Protein AF-A0AA35TQF7-F1 (afdb_monomer_lite)

Radius of gyration: 15.66 Å; chains: 1; bounding box: 36×44×39 Å

Foldseek 3Di:
DQPLVCVVVDDPPDAAEEEDAALVRLVSNVVSPHQAYEYWDADAAPVDPPDDTSHLLRLLVNVVSVRPHAYEYEHPDFLVCLLSNVLSPHPYYDDDCQQPVDPHNPVRVVSNVVSNVVSVVPDPPPRNPDDPPPPPDD

pLDDT: mean 85.21, std 17.12, range [35.66, 97.44]

Secondary structure (DSSP, 8-state):
--HHHHGGGSPTT---EEEESSHHHHHHHHHTT-SEEEE---S-BTTBTTPPP--THHHHHHHHTT--S-EEEESS--TTTHHHHHHTT-SEEE-SHHHHTSS-HHHHHHHHHHHHHHHHHTS-GGGSPP--------

Organism: Geodia barretti (NCBI:txid519541)

InterPro domains:
  IPR013785 Aldolase-type TIM barrel [G3DSA:3.20.20.70] (1-122)
  IPR022998 Thiamine phosphate synthase/TenI [PF02581] (1-99)
  IPR022998 Thiamine phosphate synthase/TenI [cd00564] (1-114)
  IPR036206 Thiamin phosphate synthase superfamily [SSF51391] (2-116)

Sequence (138 aa):
MPTNFVRPILPQGSMIGRSVHSVDSATRAQDSGADFLLVGTMFATRSHPGEEPSGPGLLDRIRSAGVQSPLLAIGGITADNVAQVIQAGADGAAVITAILASDDPERAASRIKSAMHDAVGGIGENRRPGSRYTTSRR

Structure (mmCIF, N/CA/C/O backbone):
data_AF-A0AA35TQF7-F1
#
_entry.id   AF-A0AA35TQF7-F1
#
loop_
_atom_site.group_PDB
_atom_site.id
_atom_site.type_symbol
_atom_site.label_atom_id
_atom_site.label_alt_id
_atom_site.label_comp_id
_atom_site.label_asym_id
_atom_site.label_entity_id
_atom_site.label_seq_id
_atom_site.pdbx_PDB_ins_code
_atom_site.Cartn_x
_atom_site.Cartn_y
_atom_site.Cartn_z
_atom_site.occupancy
_atom_site.B_iso_or_equiv
_atom_site.auth_seq_id
_atom_site.auth_comp_id
_atom_site.auth_asym_id
_atom_site.auth_atom_id
_atom_site.pdbx_PDB_model_num
ATOM 1 N N . MET A 1 1 ? 4.478 -2.987 18.172 1.00 62.09 1 MET A N 1
ATOM 2 C CA . MET A 1 1 ? 3.723 -2.321 19.260 1.00 62.09 1 MET A CA 1
ATOM 3 C C . MET A 1 1 ? 2.373 -1.839 18.748 1.00 62.09 1 MET A C 1
ATOM 5 O O . MET A 1 1 ? 2.351 -1.338 17.628 1.00 62.09 1 MET A O 1
ATOM 9 N N . PRO A 1 2 ? 1.263 -2.026 19.479 1.00 77.75 2 PRO A N 1
ATOM 10 C CA . PRO A 1 2 ? -0.055 -1.560 19.041 1.00 77.75 2 PRO A CA 1
ATOM 11 C C . PRO A 1 2 ? -0.138 -0.024 18.993 1.00 77.75 2 PRO A C 1
ATOM 13 O O . PRO A 1 2 ? 0.560 0.666 19.735 1.00 77.75 2 PRO A O 1
ATOM 16 N N . THR A 1 3 ? -0.950 0.509 18.080 1.00 81.94 3 THR A N 1
ATOM 17 C CA . THR A 1 3 ? -0.966 1.936 17.713 1.00 81.94 3 THR A CA 1
ATOM 18 C C . THR A 1 3 ? -1.346 2.850 18.886 1.00 81.94 3 THR A C 1
ATOM 20 O O . THR A 1 3 ? -0.760 3.916 19.070 1.00 81.94 3 THR A O 1
ATOM 23 N N . ASN A 1 4 ? -2.266 2.395 19.737 1.00 82.88 4 ASN A N 1
ATOM 24 C CA . ASN A 1 4 ? -2.722 3.091 20.941 1.00 82.88 4 ASN A CA 1
ATOM 25 C C . ASN A 1 4 ? -1.624 3.303 22.002 1.00 82.88 4 ASN A C 1
ATOM 27 O O . ASN A 1 4 ? -1.731 4.242 22.780 1.00 82.88 4 ASN A O 1
ATOM 31 N N . PHE A 1 5 ? -0.561 2.492 22.020 1.00 85.56 5 PHE A N 1
ATOM 32 C CA . PHE A 1 5 ? 0.590 2.709 22.910 1.00 85.56 5 PHE A CA 1
ATOM 33 C C . PHE A 1 5 ? 1.544 3.786 22.393 1.00 85.56 5 PHE A C 1
ATOM 35 O O . PHE A 1 5 ? 2.268 4.393 23.174 1.00 85.56 5 PHE A O 1
ATOM 42 N N . VAL A 1 6 ? 1.558 4.020 21.079 1.00 87.12 6 VAL A N 1
ATOM 43 C CA . VAL A 1 6 ? 2.447 4.998 20.436 1.00 87.12 6 VAL A CA 1
ATOM 44 C C . VAL A 1 6 ? 1.788 6.380 20.372 1.00 87.12 6 VAL A C 1
ATOM 46 O O . VAL A 1 6 ? 2.465 7.400 20.413 1.00 87.12 6 VAL A O 1
ATOM 49 N N . ARG A 1 7 ? 0.455 6.443 20.327 1.00 87.38 7 ARG A N 1
ATOM 50 C CA . ARG A 1 7 ? -0.287 7.710 20.255 1.00 87.38 7 ARG A CA 1
ATOM 51 C C . ARG A 1 7 ? 0.045 8.711 21.386 1.00 87.38 7 ARG A C 1
ATOM 53 O O . ARG A 1 7 ? 0.206 9.879 21.054 1.00 87.38 7 ARG A O 1
ATOM 60 N N . PRO A 1 8 ? 0.199 8.317 22.669 1.00 90.19 8 PRO A N 1
ATOM 61 C CA . PRO A 1 8 ? 0.462 9.262 23.763 1.00 90.19 8 PRO A CA 1
ATOM 62 C C . PRO A 1 8 ? 1.869 9.876 23.758 1.00 90.19 8 PRO A C 1
ATOM 64 O O . PRO A 1 8 ? 2.089 10.892 24.407 1.00 90.19 8 PRO A O 1
ATOM 67 N N . ILE A 1 9 ? 2.822 9.249 23.063 1.00 93.00 9 ILE A N 1
ATOM 68 C CA . ILE A 1 9 ? 4.228 9.684 22.996 1.00 93.00 9 ILE A CA 1
ATOM 69 C C . ILE A 1 9 ? 4.539 10.490 21.732 1.00 93.00 9 ILE A C 1
ATOM 71 O O . ILE A 1 9 ? 5.627 11.049 21.617 1.00 93.00 9 ILE A O 1
ATOM 75 N N . LEU A 1 10 ? 3.605 10.559 20.781 1.00 89.94 10 LEU A N 1
ATOM 76 C CA . LEU A 1 10 ? 3.774 11.334 19.559 1.00 89.94 10 LEU A CA 1
ATOM 77 C C . LEU A 1 10 ? 3.174 12.740 19.694 1.00 89.94 10 LEU A C 1
ATOM 79 O O . LEU A 1 10 ? 2.148 12.909 20.356 1.00 89.94 10 LEU A O 1
ATOM 83 N N . PRO A 1 11 ? 3.752 13.745 19.009 1.00 92.56 11 PRO A N 1
ATOM 84 C CA . PRO A 1 11 ? 3.123 15.050 18.866 1.00 92.56 11 PRO A CA 1
ATOM 85 C C . PRO A 1 11 ? 1.699 14.925 18.323 1.00 92.56 11 PRO A C 1
ATOM 87 O O . PRO A 1 11 ? 1.423 14.103 17.437 1.00 92.56 11 PRO A O 1
ATOM 90 N N . GLN A 1 12 ? 0.801 15.771 18.824 1.00 88.94 12 GLN A N 1
ATOM 91 C CA . GLN A 1 12 ? -0.579 15.823 18.356 1.00 88.94 12 GLN A CA 1
ATOM 92 C C . GLN A 1 12 ? -0.623 16.031 16.833 1.00 88.94 12 GLN A C 1
ATOM 94 O O . GLN A 1 12 ? 0.084 16.875 16.290 1.00 88.94 12 GLN A O 1
ATOM 99 N N . GLY A 1 13 ? -1.448 15.241 16.142 1.00 87.88 13 GLY A N 1
ATOM 100 C CA . GLY A 1 13 ? -1.569 15.280 14.680 1.00 87.88 13 GLY A CA 1
ATOM 101 C C . GLY A 1 13 ? -0.583 14.386 13.917 1.00 87.88 13 GLY A C 1
ATOM 102 O O . GLY A 1 13 ? -0.672 14.311 12.694 1.00 87.88 13 GLY A O 1
ATOM 103 N N . SER A 1 14 ? 0.318 13.669 14.599 1.00 92.75 14 SER A N 1
ATOM 104 C CA . SER A 1 14 ? 1.184 12.677 13.944 1.00 92.75 14 SER A CA 1
ATOM 105 C C . SER A 1 14 ? 0.368 11.517 13.364 1.00 92.75 14 SER A C 1
ATOM 107 O O . SER A 1 14 ? -0.433 10.909 14.080 1.00 92.75 14 SER A O 1
ATOM 109 N N . MET A 1 15 ? 0.614 11.178 12.094 1.00 93.62 15 MET A N 1
ATOM 110 C CA . MET A 1 15 ? 0.035 9.995 11.449 1.00 93.62 15 MET A CA 1
ATOM 111 C C . MET A 1 15 ? 0.783 8.724 11.859 1.00 93.62 15 MET A C 1
ATOM 113 O O . MET A 1 15 ? 2.013 8.708 11.909 1.00 93.62 15 MET A O 1
ATOM 117 N N . ILE A 1 16 ? 0.049 7.637 12.084 1.00 93.62 16 ILE A N 1
ATOM 118 C CA . ILE A 1 16 ? 0.591 6.324 12.423 1.00 93.62 16 ILE A CA 1
ATOM 119 C C . ILE A 1 16 ? 0.113 5.294 11.403 1.00 93.62 16 ILE A C 1
ATOM 121 O O . ILE A 1 16 ? -1.066 4.939 11.345 1.00 93.62 16 ILE A O 1
ATOM 125 N N . GLY A 1 17 ? 1.069 4.791 10.625 1.00 94.00 17 GLY A N 1
ATOM 126 C CA . GLY A 1 17 ? 0.873 3.691 9.692 1.00 94.00 17 GLY A CA 1
ATOM 127 C C . GLY A 1 17 ? 1.126 2.328 10.332 1.00 94.00 17 GLY A C 1
ATOM 128 O O . GLY A 1 17 ? 1.937 2.194 11.253 1.00 94.00 17 GLY A O 1
ATOM 129 N N . ARG A 1 18 ? 0.462 1.291 9.821 1.00 95.38 18 ARG A N 1
ATOM 130 C CA . ARG A 1 18 ? 0.670 -0.101 10.245 1.00 95.38 18 ARG A CA 1
ATOM 131 C C . ARG A 1 18 ? 0.866 -1.016 9.043 1.00 95.38 18 ARG A C 1
ATOM 133 O O . ARG A 1 18 ? 0.002 -1.064 8.175 1.00 95.38 18 ARG A O 1
ATOM 140 N N . SER A 1 19 ? 1.956 -1.779 9.028 1.00 94.12 19 SER A N 1
ATOM 141 C CA . SER A 1 19 ? 2.130 -2.882 8.075 1.00 94.12 19 SER A CA 1
ATOM 142 C C . SER A 1 19 ? 1.230 -4.056 8.450 1.00 94.12 19 SER A C 1
ATOM 144 O O . SER A 1 19 ? 1.161 -4.434 9.626 1.00 94.12 19 SER A O 1
ATOM 146 N N . VAL A 1 20 ? 0.522 -4.601 7.463 1.00 94.62 20 VAL A N 1
ATOM 147 C CA . VAL A 1 20 ? -0.443 -5.695 7.621 1.00 94.62 20 VAL A CA 1
ATOM 148 C C . VAL A 1 20 ? -0.314 -6.695 6.473 1.00 94.62 20 VAL A C 1
ATOM 150 O O . VAL A 1 20 ? -0.037 -6.323 5.331 1.00 94.62 20 VAL A O 1
ATOM 153 N N . HIS A 1 21 ? -0.540 -7.969 6.792 1.00 93.75 21 HIS A N 1
ATOM 154 C CA . HIS A 1 21 ? -0.349 -9.104 5.876 1.00 93.75 21 HIS A CA 1
ATOM 155 C C . HIS A 1 21 ? -1.558 -10.058 5.865 1.00 93.75 21 HIS A C 1
ATOM 157 O O . HIS A 1 21 ? -1.525 -11.126 5.266 1.00 93.75 21 HIS A O 1
ATOM 163 N N . SER A 1 22 ? -2.642 -9.699 6.558 1.00 94.69 22 SER A N 1
ATOM 164 C CA . SER A 1 22 ? -3.847 -10.521 6.689 1.00 94.69 22 SER A CA 1
ATOM 165 C C . SER A 1 22 ? -5.058 -9.662 7.039 1.00 94.69 22 SER A C 1
ATOM 167 O O . SER A 1 22 ? -4.906 -8.561 7.569 1.00 94.69 22 SER A O 1
ATOM 169 N N . VAL A 1 23 ? -6.260 -10.194 6.807 1.00 96.06 23 VAL A N 1
ATOM 170 C CA . VAL A 1 23 ? -7.519 -9.536 7.194 1.00 96.06 23 VAL A CA 1
ATOM 171 C C . VAL A 1 23 ? -7.561 -9.261 8.700 1.00 96.06 23 VAL A C 1
ATOM 173 O O . VAL A 1 23 ? -7.811 -8.134 9.103 1.00 96.06 23 VAL A O 1
ATOM 176 N N . ASP A 1 24 ? -7.218 -10.251 9.527 1.00 96.19 24 ASP A N 1
ATOM 177 C CA . ASP A 1 24 ? -7.201 -10.104 10.989 1.00 96.19 24 ASP A CA 1
ATOM 178 C C . ASP A 1 24 ? -6.218 -9.013 11.455 1.00 96.19 24 ASP A C 1
ATOM 180 O O . ASP A 1 24 ? -6.571 -8.168 12.279 1.00 96.19 24 ASP A O 1
ATOM 184 N N . SER A 1 25 ? -5.010 -8.955 10.878 1.00 94.94 25 SER A N 1
ATOM 185 C CA . SER A 1 25 ? -4.046 -7.900 11.222 1.00 94.94 25 SER A CA 1
ATOM 186 C C . SER A 1 25 ? -4.509 -6.509 10.773 1.00 94.94 25 SER A C 1
ATOM 188 O O . SER A 1 25 ? -4.243 -5.536 11.481 1.00 94.94 25 SER A O 1
ATOM 190 N N . ALA A 1 26 ? -5.237 -6.412 9.654 1.00 95.94 26 ALA A N 1
ATOM 191 C CA . ALA A 1 26 ? -5.840 -5.171 9.176 1.00 95.94 26 ALA A CA 1
ATOM 192 C C . ALA A 1 26 ? -6.968 -4.684 10.092 1.00 95.94 26 ALA A C 1
ATOM 194 O O . ALA A 1 26 ? -6.945 -3.526 10.509 1.00 95.94 26 ALA A O 1
ATOM 195 N N . THR A 1 27 ? -7.893 -5.567 10.479 1.00 96.06 27 THR A N 1
ATOM 196 C CA . THR A 1 27 ? -8.974 -5.251 11.425 1.00 96.06 27 THR A CA 1
ATOM 197 C C . THR A 1 27 ? -8.404 -4.781 12.761 1.00 96.06 27 THR A C 1
ATOM 199 O O . THR A 1 27 ? -8.712 -3.682 13.210 1.00 96.06 27 THR A O 1
ATOM 202 N N . ARG A 1 28 ? -7.454 -5.527 13.342 1.00 95.12 28 ARG A N 1
ATOM 203 C CA . ARG A 1 28 ? -6.810 -5.135 14.608 1.00 95.12 28 ARG A CA 1
ATOM 204 C C . ARG A 1 28 ? -6.080 -3.800 14.511 1.00 95.12 28 ARG A C 1
ATOM 206 O O . ARG A 1 28 ? -6.067 -3.037 15.476 1.00 95.12 28 ARG A O 1
ATOM 213 N N . ALA A 1 29 ? -5.425 -3.523 13.383 1.00 94.19 29 ALA A N 1
ATOM 214 C CA . ALA A 1 29 ? -4.718 -2.264 13.178 1.00 94.19 29 ALA A CA 1
ATOM 215 C C . ALA A 1 29 ? -5.686 -1.075 13.092 1.00 94.19 29 ALA A C 1
ATOM 217 O O . ALA A 1 29 ? -5.414 -0.044 13.711 1.00 94.19 29 ALA A O 1
ATOM 218 N N . GLN A 1 30 ? -6.814 -1.235 12.392 1.00 93.88 30 GLN A N 1
ATOM 219 C CA . GLN A 1 30 ? -7.895 -0.250 12.368 1.00 93.88 30 GLN A CA 1
ATOM 220 C C . GLN A 1 30 ? -8.451 -0.010 13.777 1.00 93.88 30 GLN A C 1
ATOM 222 O O . GLN A 1 30 ? -8.498 1.135 14.218 1.00 93.88 30 GLN A O 1
ATOM 227 N N . ASP A 1 31 ? -8.787 -1.073 14.507 1.00 93.31 31 ASP A N 1
ATOM 228 C CA . ASP A 1 31 ? -9.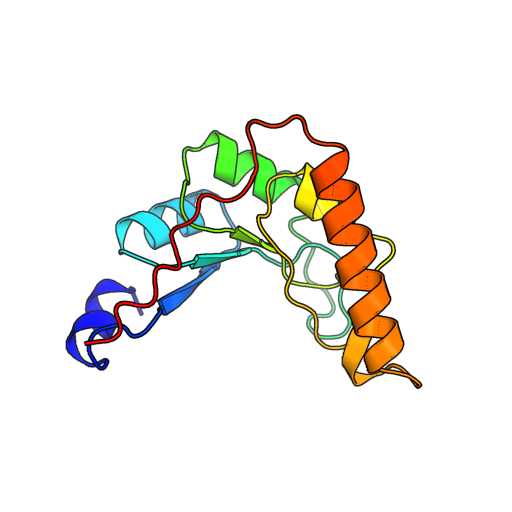375 -0.979 15.851 1.00 93.31 31 ASP A CA 1
ATOM 229 C C . ASP A 1 31 ? -8.400 -0.377 16.872 1.00 93.31 31 ASP A C 1
ATOM 231 O O . ASP A 1 31 ? -8.793 0.313 17.809 1.00 93.31 31 ASP A O 1
ATOM 235 N N . SER A 1 32 ? -7.097 -0.577 16.659 1.00 91.69 32 SER A N 1
ATOM 236 C CA . SER A 1 32 ? -6.043 0.069 17.448 1.00 91.69 32 SER A CA 1
ATOM 237 C C . SER A 1 32 ? -5.871 1.557 17.116 1.00 91.69 32 SER A C 1
ATOM 239 O O . SER A 1 32 ? -5.074 2.231 17.770 1.00 91.69 32 SER A O 1
ATOM 241 N N . GLY A 1 33 ? -6.573 2.070 16.102 1.00 90.88 33 GLY A N 1
ATOM 242 C CA . GLY A 1 33 ? -6.546 3.464 15.676 1.00 90.88 33 GLY A CA 1
ATOM 243 C C . GLY A 1 33 ? -5.406 3.801 14.719 1.00 90.88 33 GLY A C 1
ATOM 244 O O . GLY A 1 33 ? -4.811 4.863 14.870 1.00 90.88 33 GLY A O 1
ATOM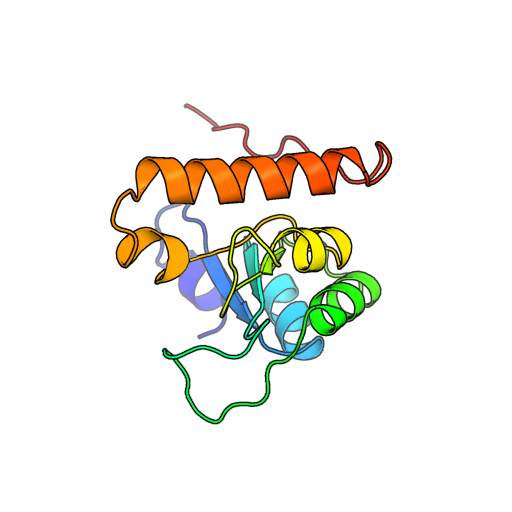 245 N N . ALA A 1 34 ? -5.035 2.913 13.790 1.00 93.88 34 ALA A N 1
ATOM 246 C CA . ALA A 1 34 ? -4.091 3.244 12.716 1.00 93.88 34 ALA A CA 1
ATOM 247 C C . ALA A 1 34 ? -4.705 4.222 11.700 1.00 93.88 34 ALA A C 1
ATOM 249 O O . ALA A 1 34 ? -5.831 4.024 11.240 1.00 93.88 34 ALA A O 1
ATOM 250 N N . ASP A 1 35 ? -3.935 5.240 11.312 1.00 94.75 35 ASP A N 1
ATOM 251 C CA . ASP A 1 35 ? -4.385 6.280 10.378 1.00 94.75 35 ASP A CA 1
ATOM 252 C C . ASP A 1 35 ? -4.352 5.797 8.921 1.00 94.75 35 ASP A C 1
ATOM 254 O O . ASP A 1 35 ? -5.121 6.274 8.093 1.00 94.75 35 ASP A O 1
ATOM 258 N N . PHE A 1 36 ? -3.477 4.837 8.605 1.00 96.19 36 PHE A N 1
ATOM 259 C CA . PHE A 1 36 ? -3.424 4.137 7.320 1.00 96.19 36 PHE A CA 1
ATOM 260 C C . PHE A 1 36 ? -2.741 2.772 7.470 1.00 96.19 36 PHE A C 1
ATOM 262 O O . PHE A 1 36 ? -1.973 2.533 8.408 1.00 96.19 36 PHE A O 1
ATOM 269 N N . LEU A 1 37 ? -3.006 1.868 6.530 1.00 96.88 37 LEU A N 1
ATOM 270 C CA . LEU A 1 37 ? -2.463 0.515 6.517 1.00 96.88 37 LEU A CA 1
ATOM 271 C C . LEU A 1 37 ? -1.586 0.306 5.284 1.00 96.88 37 LEU A C 1
ATOM 273 O O . LEU A 1 37 ? -1.998 0.598 4.166 1.00 96.88 37 LEU A O 1
ATOM 277 N N . LEU A 1 38 ? -0.386 -0.228 5.492 1.00 96.25 38 LEU A N 1
ATOM 278 C CA . LEU A 1 38 ? 0.499 -0.696 4.431 1.00 96.25 38 LEU A CA 1
ATOM 279 C C . LEU A 1 38 ? 0.238 -2.186 4.225 1.00 96.25 38 LEU A C 1
ATOM 281 O O . LEU A 1 38 ? 0.573 -2.997 5.087 1.00 96.25 38 LEU A O 1
ATOM 285 N N . VAL A 1 39 ? -0.383 -2.544 3.107 1.00 96.25 39 VAL A N 1
ATOM 286 C CA . VAL A 1 39 ? -0.782 -3.922 2.814 1.00 96.25 39 VAL A CA 1
ATOM 287 C C . VAL A 1 39 ? 0.238 -4.537 1.870 1.00 96.25 39 VAL A C 1
ATOM 289 O O . VAL A 1 39 ? 0.408 -4.067 0.745 1.00 96.25 39 VAL A O 1
ATOM 292 N N . GLY A 1 40 ? 0.918 -5.588 2.318 1.00 89.25 40 GLY A N 1
ATOM 293 C CA . GLY A 1 40 ? 1.945 -6.263 1.531 1.00 89.25 40 GLY A CA 1
ATOM 294 C C . GLY A 1 40 ? 2.044 -7.760 1.829 1.00 89.25 40 GLY A C 1
ATOM 295 O O . GLY A 1 40 ? 1.362 -8.277 2.710 1.00 89.25 40 GLY A O 1
ATOM 296 N N . THR A 1 41 ? 2.870 -8.504 1.101 1.00 89.38 41 THR A N 1
ATOM 297 C CA . THR A 1 41 ? 3.607 -8.082 -0.106 1.00 89.38 41 THR A CA 1
ATOM 298 C C . THR A 1 41 ? 2.737 -8.358 -1.340 1.00 89.38 41 THR A C 1
ATOM 300 O O . THR A 1 41 ? 2.248 -9.473 -1.491 1.00 89.38 41 THR A O 1
ATOM 303 N N . MET A 1 42 ? 2.48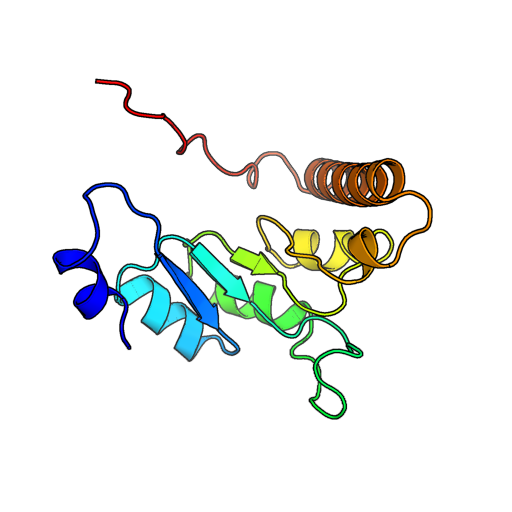7 -7.370 -2.210 1.00 90.69 42 MET A N 1
ATOM 304 C CA . MET A 1 42 ? 1.541 -7.541 -3.335 1.00 90.69 42 MET A CA 1
ATOM 305 C C . MET A 1 42 ? 2.076 -8.430 -4.457 1.00 90.69 42 MET A C 1
ATOM 307 O O . MET A 1 42 ? 1.356 -9.280 -4.972 1.00 90.69 42 MET A O 1
ATOM 311 N N . PHE A 1 43 ? 3.341 -8.248 -4.823 1.00 86.62 43 PHE A N 1
ATOM 312 C CA . PHE A 1 43 ? 4.016 -9.008 -5.872 1.00 86.62 43 PHE A CA 1
ATOM 313 C C . PHE A 1 43 ? 5.395 -9.456 -5.393 1.00 86.62 43 PHE A C 1
ATOM 315 O O . PHE A 1 43 ? 5.919 -8.923 -4.416 1.00 86.62 43 PHE A O 1
ATOM 322 N N . ALA A 1 44 ? 6.006 -10.420 -6.085 1.00 78.62 44 ALA A N 1
ATOM 323 C CA . ALA A 1 44 ? 7.358 -10.869 -5.760 1.00 78.62 44 ALA A CA 1
ATOM 324 C C . ALA A 1 44 ? 8.353 -9.698 -5.849 1.00 78.62 44 ALA A C 1
ATOM 326 O O . ALA A 1 44 ? 8.314 -8.904 -6.791 1.00 78.62 44 ALA A O 1
ATOM 327 N N . THR A 1 45 ? 9.251 -9.573 -4.868 1.00 66.44 45 THR A N 1
ATOM 328 C CA . THR A 1 45 ? 10.204 -8.452 -4.800 1.00 66.44 45 THR A CA 1
ATOM 329 C C . THR A 1 45 ? 11.614 -8.929 -4.510 1.00 66.44 45 THR A C 1
ATOM 331 O O . THR A 1 45 ? 11.817 -9.901 -3.790 1.00 66.44 45 THR A O 1
ATOM 334 N N . ARG A 1 46 ? 12.608 -8.184 -5.005 1.00 66.25 46 ARG A N 1
ATOM 335 C CA . ARG A 1 46 ? 14.020 -8.416 -4.660 1.00 66.25 46 ARG A CA 1
ATOM 336 C C . ARG A 1 46 ? 14.352 -8.068 -3.204 1.00 66.25 46 ARG A C 1
ATOM 338 O O . ARG A 1 46 ? 15.351 -8.553 -2.693 1.00 66.25 46 ARG A O 1
ATOM 345 N N . SER A 1 47 ? 13.540 -7.237 -2.547 1.00 62.44 47 SER A N 1
ATOM 346 C CA . SER A 1 47 ? 13.754 -6.819 -1.155 1.00 62.44 47 SER A CA 1
ATOM 347 C C . SER A 1 47 ? 13.311 -7.868 -0.128 1.00 62.44 47 SER A C 1
ATOM 349 O O . SER A 1 47 ? 13.716 -7.765 1.022 1.00 62.44 47 SER A O 1
ATOM 351 N N . HIS A 1 48 ? 12.514 -8.862 -0.540 1.00 60.19 48 HIS A N 1
ATOM 352 C CA . HIS A 1 48 ? 12.059 -9.989 0.286 1.00 60.19 48 HIS A CA 1
ATOM 353 C C . HIS A 1 48 ? 12.031 -11.279 -0.563 1.00 60.19 48 HIS A C 1
ATOM 355 O O . HIS A 1 48 ? 10.964 -11.704 -1.010 1.00 60.19 48 HIS A O 1
ATOM 361 N N . PRO A 1 49 ? 13.198 -11.869 -0.886 1.00 61.66 49 PRO A N 1
ATOM 362 C CA . PRO A 1 49 ? 13.264 -13.082 -1.698 1.00 61.66 49 PRO A CA 1
ATOM 363 C C . PRO A 1 49 ? 12.725 -14.297 -0.922 1.00 61.66 49 PRO A C 1
ATOM 365 O O . PRO A 1 49 ? 13.165 -14.561 0.193 1.00 61.66 49 PRO A O 1
ATOM 368 N N . GLY A 1 50 ? 11.808 -15.060 -1.529 1.00 60.91 50 GLY A N 1
ATOM 369 C CA . GLY A 1 50 ? 11.327 -16.348 -1.002 1.00 60.91 50 GLY A CA 1
ATOM 370 C C . GLY A 1 50 ? 10.008 -16.316 -0.221 1.00 60.91 50 GLY A C 1
ATOM 371 O O . GLY A 1 50 ? 9.535 -17.371 0.187 1.00 60.91 50 GLY A O 1
ATOM 372 N N . GLU A 1 51 ? 9.397 -15.146 -0.039 1.00 66.94 51 GLU A N 1
ATOM 373 C CA . GLU A 1 51 ? 8.064 -15.027 0.560 1.00 66.94 51 GLU A CA 1
ATOM 374 C C . GLU A 1 51 ? 6.986 -15.045 -0.535 1.00 66.94 51 GLU A C 1
ATOM 376 O O . GLU A 1 51 ? 7.088 -14.305 -1.521 1.00 66.94 51 GLU A O 1
ATOM 381 N N . GLU A 1 52 ? 5.965 -15.899 -0.388 1.00 72.50 52 GLU A N 1
ATOM 382 C CA . GLU A 1 52 ? 4.828 -15.907 -1.312 1.00 72.50 52 GLU A CA 1
ATOM 383 C C . GLU A 1 52 ? 4.069 -14.577 -1.207 1.00 72.50 52 GLU A C 1
ATOM 385 O O . GLU A 1 52 ? 3.649 -14.189 -0.112 1.00 72.50 52 GLU A O 1
ATOM 390 N N . PRO A 1 53 ? 3.875 -13.852 -2.322 1.00 80.19 53 PRO A N 1
ATOM 391 C CA . PRO A 1 53 ? 3.123 -12.610 -2.290 1.00 80.19 53 PRO A CA 1
ATOM 392 C C . PRO A 1 53 ? 1.674 -12.863 -1.868 1.00 80.19 53 PRO A C 1
ATOM 394 O O . PRO A 1 53 ? 0.996 -13.719 -2.433 1.00 80.19 53 PRO A O 1
ATOM 397 N N . SER A 1 54 ? 1.164 -12.043 -0.949 1.00 84.69 54 SER A N 1
ATOM 398 C CA . SER A 1 54 ? -0.249 -12.028 -0.553 1.00 84.69 54 SER A CA 1
ATOM 399 C C . SER A 1 54 ? -1.186 -11.764 -1.736 1.00 84.69 54 SER A C 1
ATOM 401 O O . SER A 1 54 ? -2.347 -12.178 -1.725 1.00 84.69 54 SER A O 1
ATOM 403 N N . GLY A 1 55 ? -0.687 -11.046 -2.747 1.00 89.38 55 GLY A N 1
ATOM 404 C CA . GLY A 1 55 ? -1.427 -10.712 -3.955 1.00 89.38 55 GLY A CA 1
ATOM 405 C C . GLY A 1 55 ? -2.472 -9.604 -3.758 1.00 89.38 55 GLY A C 1
ATOM 406 O O . GLY A 1 55 ? -2.902 -9.322 -2.633 1.00 89.38 55 GLY A O 1
ATOM 407 N N . PRO A 1 56 ? -2.957 -8.999 -4.860 1.00 91.88 56 PRO A N 1
ATOM 408 C CA . PRO A 1 56 ? -4.020 -7.995 -4.810 1.00 91.88 56 PRO A CA 1
ATOM 409 C C . PRO A 1 56 ? -5.314 -8.496 -4.150 1.00 91.88 56 PRO A C 1
ATOM 411 O O . PRO A 1 56 ? -6.026 -7.711 -3.535 1.00 91.88 56 PRO A O 1
ATOM 414 N N . GLY A 1 57 ? -5.597 -9.804 -4.196 1.00 92.94 57 GLY A N 1
ATOM 415 C CA . GLY A 1 57 ? -6.787 -10.392 -3.567 1.00 92.94 57 GLY A CA 1
ATOM 416 C C . GLY A 1 57 ? -6.873 -10.175 -2.050 1.00 92.94 57 GLY A C 1
ATOM 417 O O . GLY A 1 57 ? -7.967 -10.186 -1.490 1.00 92.94 57 GLY A O 1
ATOM 418 N N . LEU A 1 58 ? -5.750 -9.924 -1.363 1.00 94.81 58 LEU A N 1
ATOM 419 C CA . LEU A 1 58 ? -5.778 -9.553 0.052 1.00 94.81 58 LEU A CA 1
ATOM 420 C C . LEU A 1 58 ? -6.465 -8.195 0.280 1.00 94.81 58 LEU A C 1
ATOM 422 O O . LEU A 1 58 ? -7.183 -8.048 1.267 1.00 94.81 58 LEU A O 1
ATOM 426 N N . LEU A 1 59 ? -6.282 -7.223 -0.618 1.00 96.06 59 LEU A N 1
ATOM 427 C CA . LEU A 1 59 ? -6.907 -5.898 -0.506 1.00 96.06 59 LEU A CA 1
ATOM 428 C C . LEU A 1 59 ? -8.432 -6.010 -0.552 1.00 96.06 59 LEU A C 1
ATOM 430 O O . LEU A 1 59 ? -9.115 -5.466 0.316 1.00 96.06 59 LEU A O 1
ATOM 434 N N . ASP A 1 60 ? -8.945 -6.790 -1.500 1.00 95.50 60 ASP A N 1
ATOM 435 C CA . ASP A 1 60 ? -10.380 -7.015 -1.668 1.00 95.50 60 ASP A CA 1
ATOM 436 C C . ASP A 1 60 ? -10.987 -7.715 -0.443 1.00 95.50 60 ASP A C 1
ATOM 438 O O . ASP A 1 60 ? -12.017 -7.295 0.091 1.00 95.50 60 ASP A O 1
ATOM 442 N N . ARG A 1 61 ? -10.287 -8.719 0.101 1.00 96.75 61 ARG A N 1
ATOM 443 C CA . ARG A 1 61 ? -10.692 -9.402 1.340 1.00 96.75 61 ARG A CA 1
ATOM 444 C C . ARG A 1 61 ? -10.699 -8.469 2.551 1.00 96.75 61 ARG A C 1
ATOM 446 O O . ARG A 1 61 ? -11.607 -8.556 3.373 1.00 96.75 61 ARG A O 1
ATOM 453 N N . ILE A 1 62 ? -9.708 -7.581 2.673 1.00 96.94 62 ILE A N 1
ATOM 454 C CA . ILE A 1 62 ? -9.639 -6.583 3.753 1.00 96.94 62 ILE A CA 1
ATOM 455 C C . ILE A 1 62 ? -10.816 -5.605 3.651 1.00 96.94 62 ILE A C 1
ATOM 457 O O . ILE A 1 62 ? -11.475 -5.330 4.655 1.00 96.94 62 ILE A O 1
ATOM 461 N N . ARG A 1 63 ? -11.123 -5.115 2.444 1.00 95.75 63 ARG A N 1
ATOM 462 C CA . ARG A 1 63 ? -12.282 -4.243 2.209 1.00 95.75 63 ARG A CA 1
ATOM 463 C C . ARG A 1 63 ? -13.599 -4.943 2.510 1.00 95.75 63 ARG A C 1
ATOM 465 O O . ARG A 1 63 ? -14.430 -4.382 3.219 1.00 95.75 63 ARG A O 1
ATOM 472 N N . SER A 1 64 ? -13.751 -6.180 2.048 1.00 96.38 64 SER A N 1
ATOM 473 C CA . SER A 1 64 ? -14.932 -7.012 2.302 1.00 96.38 64 SER A CA 1
ATOM 474 C C . SER A 1 64 ? -15.151 -7.294 3.792 1.00 96.38 64 SER A C 1
ATOM 476 O O . SER A 1 64 ? -16.288 -7.444 4.227 1.00 96.38 64 SER A O 1
ATOM 478 N N . ALA A 1 65 ? -14.086 -7.305 4.598 1.00 96.06 65 ALA A N 1
ATOM 479 C CA . ALA A 1 65 ? -14.165 -7.424 6.054 1.00 96.06 65 ALA A CA 1
ATOM 480 C C . ALA A 1 65 ? -14.540 -6.112 6.775 1.00 96.06 65 ALA A C 1
ATOM 482 O O . ALA A 1 65 ? -14.556 -6.068 8.003 1.00 96.06 65 ALA A O 1
ATOM 483 N N . GLY A 1 66 ? -14.831 -5.037 6.035 1.00 95.50 66 GLY A N 1
ATOM 484 C CA . GLY A 1 66 ? -15.307 -3.769 6.586 1.00 95.50 66 GLY A CA 1
ATOM 485 C C . GLY A 1 66 ? -14.209 -2.778 6.972 1.00 95.50 66 GLY A C 1
ATOM 486 O O . GLY A 1 66 ? -14.524 -1.753 7.578 1.00 95.50 66 GLY A O 1
ATOM 487 N N . VAL A 1 67 ? -12.944 -3.018 6.612 1.00 96.00 67 VAL A N 1
ATOM 488 C CA . VAL A 1 67 ? -11.851 -2.074 6.898 1.00 96.00 67 VAL A CA 1
ATOM 489 C C . VAL A 1 67 ? -11.974 -0.818 6.022 1.00 96.00 67 VAL A C 1
ATOM 491 O O . VAL A 1 67 ? -11.853 -0.862 4.795 1.00 96.00 67 VAL A O 1
ATOM 494 N N . GLN A 1 68 ? -12.192 0.322 6.678 1.00 94.38 68 GLN A N 1
ATOM 495 C CA . GLN A 1 68 ? -12.371 1.647 6.077 1.00 94.38 68 GLN A CA 1
ATOM 496 C C . GLN A 1 68 ? -11.112 2.516 6.151 1.00 94.38 68 GLN A C 1
ATOM 498 O O . GLN A 1 68 ? -11.049 3.543 5.471 1.00 94.38 68 GLN A O 1
ATOM 503 N N . SER A 1 69 ? -10.116 2.140 6.965 1.00 94.75 69 SER A N 1
ATOM 504 C CA . SER A 1 69 ? -8.822 2.831 6.987 1.00 94.75 69 SER A CA 1
ATOM 505 C C . SER A 1 69 ? -8.206 2.885 5.579 1.00 94.75 69 SER A C 1
ATOM 507 O O . SER A 1 69 ? -8.375 1.935 4.805 1.00 94.75 69 SER A O 1
ATOM 509 N N . PRO A 1 70 ? -7.482 3.968 5.236 1.00 97.06 70 PRO A N 1
ATOM 510 C CA . PRO A 1 70 ? -6.758 4.055 3.978 1.00 97.06 70 PRO A CA 1
ATOM 511 C C . PRO A 1 70 ? -5.807 2.871 3.781 1.00 97.06 70 PRO A C 1
ATOM 513 O O . PRO A 1 70 ? -5.018 2.561 4.677 1.00 97.06 70 PRO A O 1
ATOM 516 N N . LEU A 1 71 ? -5.867 2.221 2.619 1.00 97.44 71 LEU A N 1
ATOM 517 C CA . LEU A 1 71 ? -5.023 1.083 2.260 1.00 97.44 71 LEU A CA 1
ATOM 518 C C . LEU A 1 71 ? -3.986 1.507 1.222 1.00 97.44 71 LEU A C 1
ATOM 520 O O . LEU A 1 71 ? -4.323 1.862 0.094 1.00 97.44 71 LEU A O 1
ATOM 524 N N . LEU A 1 72 ? -2.714 1.414 1.587 1.00 97.44 72 LEU A N 1
ATOM 525 C CA . LEU A 1 72 ? -1.587 1.610 0.690 1.00 97.44 72 LEU A CA 1
ATOM 526 C C . LEU A 1 72 ? -0.987 0.249 0.348 1.00 97.44 72 LEU A C 1
ATOM 528 O O . LEU A 1 72 ? -0.434 -0.436 1.207 1.00 97.44 72 LEU A O 1
ATOM 532 N N . ALA A 1 73 ? -1.096 -0.146 -0.913 1.00 96.12 73 ALA A N 1
ATOM 533 C CA . ALA A 1 73 ? -0.485 -1.365 -1.415 1.00 96.12 73 ALA A CA 1
ATOM 534 C C . ALA A 1 73 ? 1.044 -1.219 -1.429 1.00 96.12 73 ALA A C 1
ATOM 536 O O . ALA A 1 73 ? 1.564 -0.193 -1.866 1.00 96.12 73 ALA A O 1
ATOM 537 N N . ILE A 1 74 ? 1.780 -2.233 -0.977 1.00 94.56 74 ILE A N 1
ATOM 538 C CA . ILE A 1 74 ? 3.246 -2.229 -0.984 1.00 94.56 74 ILE A CA 1
ATOM 539 C C . ILE A 1 74 ? 3.815 -3.589 -1.404 1.00 94.56 74 ILE A C 1
ATOM 541 O O . ILE A 1 74 ? 3.262 -4.650 -1.113 1.00 94.56 74 ILE A O 1
ATOM 545 N N . GLY A 1 75 ? 4.960 -3.542 -2.087 1.00 90.69 75 GLY A N 1
ATOM 546 C CA . GLY A 1 75 ? 5.744 -4.717 -2.461 1.00 90.69 75 GLY A CA 1
ATOM 547 C C . GLY A 1 75 ? 5.619 -5.074 -3.938 1.00 90.69 75 GLY A C 1
ATOM 548 O O . GLY A 1 75 ? 4.606 -5.611 -4.370 1.00 90.69 75 GLY A O 1
ATOM 549 N N . GLY A 1 76 ? 6.673 -4.782 -4.708 1.00 89.75 76 GLY A N 1
ATOM 550 C CA . GLY A 1 76 ? 6.800 -5.212 -6.109 1.00 89.75 76 GLY A CA 1
ATOM 551 C C . GLY A 1 76 ? 5.918 -4.439 -7.084 1.00 89.75 76 GLY A C 1
ATOM 552 O O . GLY A 1 76 ? 5.667 -4.903 -8.193 1.00 89.75 76 GLY A O 1
ATOM 553 N N . ILE A 1 77 ? 5.437 -3.269 -6.668 1.00 94.25 77 ILE A N 1
ATOM 554 C CA . ILE A 1 77 ? 4.566 -2.428 -7.483 1.00 94.25 77 ILE A CA 1
ATOM 555 C C . ILE A 1 77 ? 5.401 -1.634 -8.495 1.00 94.25 77 ILE A C 1
ATOM 557 O O . ILE A 1 77 ? 6.433 -1.050 -8.154 1.00 94.25 77 ILE A O 1
ATOM 561 N N . THR A 1 78 ? 4.932 -1.612 -9.737 1.00 94.56 78 THR A N 1
ATOM 562 C CA . THR A 1 78 ? 5.483 -0.898 -10.892 1.00 94.56 78 THR A CA 1
ATOM 563 C C . THR A 1 78 ? 4.354 -0.175 -11.634 1.00 94.56 78 THR A C 1
ATOM 565 O O . THR A 1 78 ? 3.177 -0.348 -11.316 1.00 94.56 78 THR A O 1
ATOM 568 N N . ALA A 1 79 ? 4.689 0.625 -12.650 1.00 94.06 79 ALA A N 1
ATOM 569 C CA . ALA A 1 79 ? 3.679 1.273 -13.491 1.00 94.06 79 ALA A CA 1
ATOM 570 C C . ALA A 1 79 ? 2.753 0.262 -14.200 1.00 94.06 79 ALA A C 1
ATOM 572 O O . ALA A 1 79 ? 1.590 0.572 -14.438 1.00 94.06 79 ALA A O 1
ATOM 573 N N . ASP A 1 80 ? 3.242 -0.950 -14.478 1.00 94.19 80 ASP A N 1
ATOM 574 C CA . ASP A 1 80 ? 2.506 -1.964 -15.241 1.00 94.19 80 ASP A CA 1
ATOM 575 C C . ASP A 1 80 ? 1.476 -2.727 -14.396 1.00 94.19 80 ASP A C 1
ATOM 577 O O . ASP A 1 80 ? 0.502 -3.254 -14.929 1.00 94.19 80 ASP A O 1
ATOM 581 N N . ASN A 1 81 ? 1.674 -2.804 -13.074 1.00 94.62 81 ASN A N 1
ATOM 582 C CA . ASN A 1 81 ? 0.813 -3.587 -12.179 1.00 94.62 81 ASN A CA 1
ATOM 583 C C . ASN A 1 81 ? 0.064 -2.746 -11.132 1.00 94.62 81 ASN A C 1
ATOM 585 O O . ASN A 1 81 ? -0.834 -3.268 -10.469 1.00 94.62 81 ASN A O 1
ATOM 589 N N . VAL A 1 82 ? 0.360 -1.446 -11.002 1.00 96.00 82 VAL A N 1
ATOM 590 C CA . VAL A 1 82 ? -0.289 -0.584 -10.001 1.00 96.00 82 VAL A CA 1
ATOM 591 C C . VAL A 1 82 ? -1.807 -0.500 -10.189 1.00 96.00 82 VAL A C 1
ATOM 593 O O . VAL A 1 82 ? -2.550 -0.445 -9.212 1.00 96.00 82 VAL A O 1
ATOM 596 N N . ALA A 1 83 ? -2.299 -0.584 -11.427 1.00 95.31 83 ALA A N 1
ATOM 597 C CA . ALA A 1 83 ? -3.734 -0.601 -11.697 1.00 95.31 83 ALA A CA 1
ATOM 598 C C . ALA A 1 83 ? -4.449 -1.775 -11.001 1.00 95.31 83 ALA A C 1
ATOM 600 O O . ALA A 1 83 ? -5.559 -1.604 -10.499 1.00 95.31 83 ALA A O 1
ATOM 601 N N . GLN A 1 84 ? -3.796 -2.939 -10.895 1.00 95.25 84 GLN A N 1
ATOM 602 C CA . GLN A 1 84 ? -4.382 -4.141 -10.292 1.00 95.25 84 GLN A CA 1
ATOM 603 C C . GLN A 1 84 ? -4.655 -3.950 -8.796 1.00 95.25 84 GLN A C 1
ATOM 605 O O . GLN A 1 84 ? -5.702 -4.358 -8.298 1.00 95.25 84 GLN A O 1
ATOM 610 N N . VAL A 1 85 ? -3.738 -3.300 -8.073 1.00 96.12 85 VAL A N 1
ATOM 611 C CA . VAL A 1 85 ? -3.908 -3.066 -6.630 1.00 96.12 85 VAL A CA 1
ATOM 612 C C . VAL A 1 85 ? -4.943 -1.977 -6.345 1.00 96.12 85 VAL A C 1
ATOM 614 O O . VAL A 1 85 ? -5.711 -2.101 -5.393 1.00 96.12 85 VAL A O 1
ATOM 617 N N . ILE A 1 86 ? -5.031 -0.949 -7.195 1.00 96.06 86 ILE A N 1
ATOM 618 C CA . ILE A 1 86 ? -6.076 0.079 -7.089 1.00 96.06 86 ILE A CA 1
ATOM 619 C C . ILE A 1 86 ? -7.458 -0.537 -7.334 1.00 96.06 86 ILE A C 1
ATOM 621 O O . ILE A 1 86 ? -8.377 -0.348 -6.537 1.00 96.06 86 ILE A O 1
ATOM 625 N N . GLN A 1 87 ? -7.601 -1.344 -8.389 1.00 94.56 87 GLN A N 1
ATOM 626 C CA . GLN A 1 87 ? -8.855 -2.038 -8.696 1.00 94.56 87 GLN A CA 1
ATOM 627 C C . GLN A 1 87 ? -9.286 -2.982 -7.565 1.00 94.56 87 GLN A C 1
ATOM 629 O O . GLN A 1 87 ? -10.472 -3.016 -7.221 1.00 94.56 87 GLN A O 1
ATOM 634 N N . ALA A 1 88 ? -8.323 -3.663 -6.936 1.00 94.50 88 ALA A N 1
ATOM 635 C CA . ALA A 1 88 ? -8.538 -4.531 -5.781 1.00 94.50 88 ALA A CA 1
ATOM 636 C C . ALA A 1 88 ? -8.884 -3.785 -4.474 1.00 94.50 88 ALA A C 1
ATOM 638 O O . ALA A 1 88 ? -9.180 -4.423 -3.469 1.00 94.50 88 ALA A O 1
ATOM 639 N N . GLY A 1 89 ? -8.873 -2.446 -4.463 1.00 94.56 89 GLY A N 1
ATOM 640 C CA . GLY A 1 89 ? -9.378 -1.643 -3.346 1.00 94.56 89 GLY A CA 1
ATOM 641 C C . GLY A 1 89 ? -8.324 -0.892 -2.530 1.00 94.56 89 GLY A C 1
ATOM 642 O O . GLY A 1 89 ? -8.664 -0.371 -1.460 1.00 94.56 89 GLY A O 1
ATOM 643 N N . ALA A 1 90 ? -7.077 -0.812 -3.005 1.00 96.12 90 ALA A N 1
ATOM 644 C CA . ALA A 1 90 ? -6.100 0.123 -2.452 1.00 96.12 90 ALA A CA 1
ATOM 645 C C . ALA A 1 90 ? -6.454 1.578 -2.806 1.00 96.12 90 ALA A C 1
ATOM 647 O O . ALA A 1 90 ? -6.882 1.867 -3.921 1.00 96.12 90 ALA A O 1
ATOM 648 N N . ASP A 1 91 ? -6.218 2.499 -1.871 1.00 95.81 91 ASP A N 1
ATOM 649 C CA . ASP A 1 91 ? -6.335 3.948 -2.099 1.00 95.81 91 ASP A CA 1
ATOM 650 C C . ASP A 1 91 ? -5.052 4.543 -2.695 1.00 95.81 91 ASP A C 1
ATOM 652 O O . ASP A 1 91 ? -5.041 5.666 -3.197 1.00 95.81 91 ASP A O 1
ATOM 656 N N . GLY A 1 92 ? -3.949 3.796 -2.625 1.00 95.19 92 GLY A N 1
ATOM 657 C CA . GLY A 1 92 ? -2.662 4.204 -3.162 1.00 95.19 92 GLY A CA 1
ATOM 658 C C . GLY A 1 92 ? -1.640 3.076 -3.161 1.00 95.19 92 GLY A C 1
ATOM 659 O O . GLY A 1 92 ? -1.922 1.949 -2.752 1.00 95.19 92 GLY A O 1
ATOM 660 N N . ALA A 1 93 ? -0.429 3.395 -3.608 1.00 95.75 93 ALA A N 1
ATOM 661 C CA . ALA A 1 93 ? 0.682 2.458 -3.665 1.00 95.75 93 ALA A CA 1
ATOM 662 C C . ALA A 1 93 ? 1.970 3.078 -3.110 1.00 95.75 93 ALA A C 1
ATOM 664 O O . ALA A 1 93 ? 2.235 4.265 -3.299 1.00 95.75 93 ALA A O 1
ATOM 665 N N . ALA A 1 94 ? 2.783 2.252 -2.458 1.00 94.25 94 ALA A N 1
ATOM 666 C CA . ALA A 1 94 ? 4.127 2.577 -2.010 1.00 94.25 94 ALA A CA 1
ATOM 667 C C . ALA A 1 94 ? 5.156 1.792 -2.836 1.00 94.25 94 ALA A C 1
ATOM 669 O O . ALA A 1 94 ? 5.066 0.570 -2.988 1.00 94.25 94 ALA A O 1
ATOM 670 N N . VAL A 1 95 ? 6.150 2.507 -3.361 1.00 93.69 95 VAL A N 1
ATOM 671 C CA . VAL A 1 95 ? 7.176 1.980 -4.268 1.00 93.69 95 VAL A CA 1
ATOM 672 C C . VAL A 1 95 ? 8.566 2.421 -3.816 1.00 93.69 95 VAL A C 1
ATOM 674 O O . VAL A 1 95 ? 8.736 3.522 -3.302 1.00 93.69 95 VAL A O 1
ATOM 677 N N . ILE A 1 96 ? 9.562 1.551 -4.008 1.00 91.81 96 ILE A N 1
ATOM 678 C CA . ILE A 1 96 ? 10.974 1.836 -3.702 1.00 91.81 96 ILE A CA 1
ATOM 679 C C . ILE A 1 96 ? 11.793 1.664 -4.983 1.00 91.81 96 ILE A C 1
ATOM 681 O O . ILE A 1 96 ? 12.101 2.637 -5.666 1.00 91.81 96 ILE A O 1
ATOM 685 N N . THR A 1 97 ? 12.089 0.418 -5.364 1.00 89.88 97 THR A N 1
ATOM 686 C CA . THR A 1 97 ? 13.014 0.100 -6.465 1.00 89.88 97 THR A CA 1
ATOM 687 C C . THR A 1 97 ? 12.540 0.615 -7.822 1.00 89.88 97 THR A C 1
ATOM 689 O O . THR A 1 97 ? 13.364 1.058 -8.609 1.00 89.88 97 THR A O 1
ATOM 692 N N . ALA A 1 98 ? 11.228 0.618 -8.086 1.00 90.00 98 ALA A N 1
ATOM 693 C CA . ALA A 1 98 ? 10.671 1.087 -9.358 1.00 90.00 98 ALA A CA 1
ATOM 694 C C . ALA A 1 98 ? 10.991 2.563 -9.665 1.00 90.00 9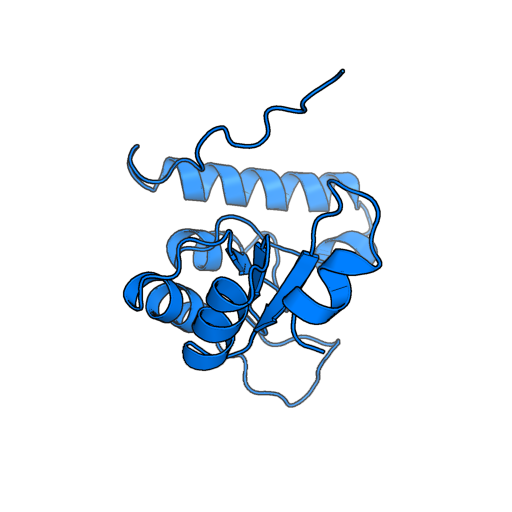8 ALA A C 1
ATOM 696 O O . ALA A 1 98 ? 11.001 2.946 -10.831 1.00 90.00 98 ALA A O 1
ATOM 697 N N . ILE A 1 99 ? 11.259 3.373 -8.634 1.00 93.44 99 ILE A N 1
ATOM 698 C CA . ILE A 1 99 ? 11.679 4.772 -8.780 1.00 93.44 99 ILE A CA 1
ATOM 699 C C . ILE A 1 99 ? 13.185 4.896 -8.548 1.00 93.44 99 ILE A C 1
ATOM 701 O O . ILE A 1 99 ? 13.891 5.432 -9.394 1.00 93.44 99 ILE A O 1
ATOM 705 N N . LEU A 1 100 ? 13.689 4.381 -7.421 1.00 92.94 100 LEU A N 1
ATOM 706 C CA . LEU A 1 100 ? 15.074 4.620 -6.997 1.00 92.94 100 LEU A CA 1
ATOM 707 C C . LEU A 1 100 ? 16.128 3.935 -7.875 1.00 92.94 100 LEU A C 1
ATOM 709 O O . LEU A 1 100 ? 17.275 4.363 -7.869 1.00 92.94 100 LEU A O 1
ATOM 713 N N . ALA A 1 101 ? 15.763 2.875 -8.600 1.00 91.62 101 ALA A N 1
ATOM 714 C CA . ALA A 1 101 ? 16.664 2.184 -9.522 1.00 91.62 101 ALA A CA 1
ATOM 715 C C . ALA A 1 101 ? 16.413 2.555 -10.995 1.00 91.62 101 ALA A C 1
ATOM 717 O O . ALA A 1 101 ? 16.910 1.869 -11.884 1.00 91.62 101 ALA A O 1
ATOM 718 N N . SER A 1 102 ? 15.603 3.585 -11.264 1.00 94.19 102 SER A N 1
ATOM 719 C CA . SER A 1 102 ? 15.355 4.067 -12.622 1.00 94.19 102 SER A CA 1
ATOM 720 C C . SER A 1 102 ? 16.414 5.083 -13.042 1.00 94.19 102 SER A C 1
ATOM 722 O O . SER A 1 102 ? 16.794 5.937 -12.244 1.00 94.19 102 SER A O 1
ATOM 724 N N . ASP A 1 103 ? 16.809 5.046 -14.315 1.00 95.44 103 ASP A N 1
ATOM 725 C CA . ASP A 1 103 ? 17.660 6.077 -14.926 1.00 95.44 103 ASP A CA 1
ATOM 726 C C . ASP A 1 103 ? 16.981 7.461 -14.950 1.00 95.44 103 ASP A C 1
ATOM 728 O O . ASP A 1 103 ? 17.654 8.484 -15.039 1.00 95.44 103 ASP A O 1
ATOM 732 N N . ASP A 1 104 ? 15.646 7.497 -14.855 1.00 96.62 104 ASP A N 1
ATOM 733 C CA . ASP A 1 104 ? 14.833 8.715 -14.825 1.00 96.62 104 ASP A CA 1
ATOM 734 C C . ASP A 1 104 ? 13.721 8.592 -13.757 1.00 96.62 104 ASP A C 1
ATOM 736 O O . ASP A 1 104 ? 12.586 8.186 -14.057 1.00 96.62 104 ASP A O 1
ATOM 740 N N . PRO A 1 105 ? 14.032 8.908 -12.481 1.00 96.44 105 PRO A N 1
ATOM 741 C CA . PRO A 1 105 ? 13.092 8.782 -11.367 1.00 96.44 105 PRO A CA 1
ATOM 742 C C . PRO A 1 105 ? 11.839 9.656 -11.506 1.00 96.44 105 PRO A C 1
ATOM 744 O O . PRO A 1 105 ? 10.758 9.252 -11.071 1.00 96.44 105 PRO A O 1
ATOM 747 N N . GLU A 1 106 ? 11.957 10.835 -12.125 1.00 97.25 106 GLU A N 1
ATOM 748 C CA . GLU A 1 106 ? 10.828 11.745 -12.349 1.00 97.25 106 GLU A CA 1
ATOM 749 C C . GLU A 1 106 ? 9.824 11.125 -13.323 1.00 97.25 106 GLU A C 1
ATOM 751 O O . GLU A 1 106 ? 8.617 11.057 -13.046 1.00 97.25 106 GLU A O 1
ATOM 756 N N . ARG A 1 107 ? 10.318 10.594 -14.445 1.00 96.56 107 ARG A N 1
ATOM 757 C CA . ARG A 1 107 ? 9.481 9.898 -15.421 1.00 96.56 107 ARG A CA 1
ATOM 758 C C . ARG A 1 107 ? 8.894 8.611 -14.852 1.00 96.56 107 ARG A C 1
ATOM 760 O O . ARG A 1 107 ? 7.733 8.305 -15.135 1.00 96.56 107 ARG A O 1
ATOM 767 N N . ALA A 1 108 ? 9.649 7.866 -14.044 1.00 96.25 108 ALA A N 1
ATOM 768 C CA . ALA A 1 108 ? 9.155 6.665 -13.372 1.00 96.25 108 ALA A CA 1
ATOM 769 C C . ALA A 1 108 ? 7.996 6.984 -12.411 1.00 96.25 108 ALA A C 1
ATOM 7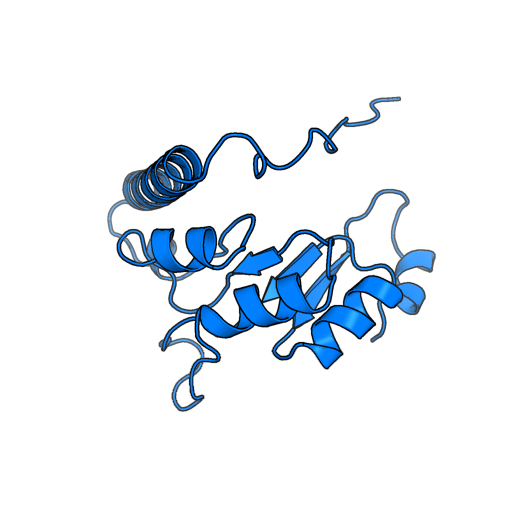71 O O . ALA A 1 108 ? 6.932 6.365 -12.501 1.00 96.25 108 ALA A O 1
ATOM 772 N N . ALA A 1 109 ? 8.162 7.995 -11.553 1.00 96.25 109 ALA A N 1
ATOM 773 C CA . ALA A 1 109 ? 7.116 8.456 -10.644 1.00 96.25 109 ALA A CA 1
ATOM 774 C C . ALA A 1 109 ? 5.873 8.943 -11.406 1.00 96.25 109 ALA A C 1
ATOM 776 O O . ALA A 1 109 ? 4.746 8.581 -11.059 1.00 96.25 109 ALA A O 1
ATOM 777 N N . SER A 1 110 ? 6.075 9.708 -12.483 1.00 96.62 110 SER A N 1
ATOM 778 C CA . SER A 1 110 ? 4.990 10.226 -13.323 1.00 96.62 110 SER A CA 1
ATOM 779 C C . SER A 1 110 ? 4.173 9.106 -13.967 1.00 96.62 110 SER A C 1
ATOM 781 O O . SER A 1 110 ? 2.946 9.146 -13.922 1.00 96.62 110 SER A O 1
ATOM 783 N N . ARG A 1 111 ? 4.827 8.063 -14.496 1.00 96.75 111 ARG A N 1
ATOM 784 C CA . ARG A 1 111 ? 4.138 6.897 -15.077 1.00 96.75 111 ARG A CA 1
ATOM 785 C C . ARG A 1 111 ? 3.283 6.153 -14.057 1.00 96.75 111 ARG A C 1
ATOM 787 O O . ARG A 1 111 ? 2.143 5.819 -14.359 1.00 96.75 111 ARG A O 1
ATOM 794 N N . ILE A 1 112 ? 3.812 5.918 -12.856 1.00 95.25 112 ILE A N 1
ATOM 795 C CA . ILE A 1 112 ? 3.070 5.244 -11.779 1.00 95.25 112 ILE A CA 1
ATOM 796 C C . ILE A 1 112 ? 1.854 6.082 -11.376 1.00 95.25 112 ILE A C 1
ATOM 798 O O . ILE A 1 112 ? 0.748 5.554 -11.272 1.00 95.25 112 ILE A O 1
ATOM 802 N N . LYS A 1 113 ? 2.038 7.396 -11.209 1.00 94.62 113 LYS A N 1
ATOM 803 C CA . LYS A 1 113 ? 0.952 8.326 -10.889 1.00 94.62 113 LYS A CA 1
ATOM 804 C C . LYS A 1 113 ? -0.142 8.315 -11.962 1.00 94.62 113 LYS A C 1
ATOM 806 O O . LYS A 1 113 ? -1.316 8.223 -11.612 1.00 94.62 113 LYS A O 1
ATOM 811 N N . SER A 1 114 ? 0.221 8.399 -13.244 1.00 95.12 114 SER A N 1
ATOM 812 C CA . SER A 1 114 ? -0.743 8.332 -14.350 1.00 95.12 114 SER A CA 1
ATOM 813 C C . SER A 1 114 ? -1.513 7.013 -14.341 1.00 95.12 114 SER A C 1
ATOM 815 O O . SER A 1 114 ? -2.737 7.038 -14.297 1.00 95.12 114 SER A O 1
ATOM 817 N N . ALA A 1 115 ? -0.819 5.875 -14.241 1.00 94.94 115 ALA A N 1
ATOM 818 C CA . ALA A 1 115 ? -1.457 4.560 -14.193 1.00 94.94 115 ALA A CA 1
ATOM 819 C C . ALA A 1 115 ? -2.425 4.404 -13.002 1.00 94.94 115 ALA A C 1
ATOM 821 O O . ALA A 1 115 ? -3.483 3.789 -13.1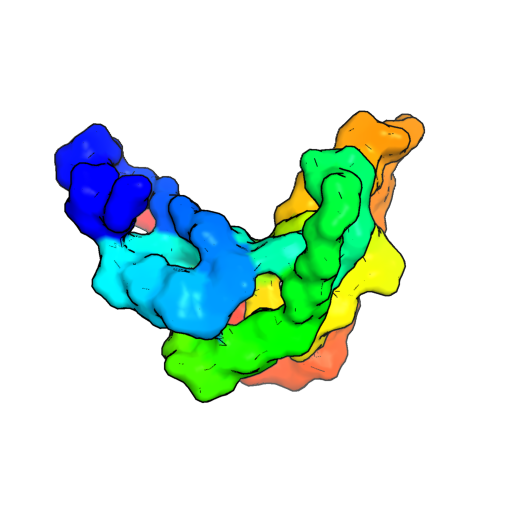36 1.00 94.94 115 ALA A O 1
ATOM 822 N N . MET A 1 116 ? -2.108 4.996 -11.842 1.00 93.44 116 MET A N 1
ATOM 823 C CA . MET A 1 116 ? -3.029 5.054 -10.700 1.00 93.44 116 MET A CA 1
ATOM 824 C C . MET A 1 116 ? -4.272 5.896 -11.000 1.00 93.44 116 MET A C 1
ATOM 826 O O . MET A 1 116 ? -5.383 5.457 -10.713 1.00 93.44 116 MET A O 1
ATOM 830 N N . HIS A 1 117 ? -4.107 7.095 -11.565 1.00 91.50 117 HIS A N 1
ATOM 831 C CA . HIS A 1 117 ? -5.238 7.961 -11.906 1.00 91.50 117 HIS A CA 1
ATOM 832 C C . HIS A 1 117 ? -6.151 7.333 -12.957 1.00 91.50 117 HIS A C 1
ATOM 834 O O . HIS A 1 117 ? -7.369 7.383 -12.794 1.00 91.50 117 HIS A O 1
ATOM 840 N N . ASP A 1 118 ? -5.580 6.699 -13.978 1.00 91.94 118 ASP A N 1
ATOM 841 C CA . ASP A 1 118 ? -6.335 6.018 -15.029 1.00 91.94 118 ASP A CA 1
ATOM 842 C C . ASP A 1 118 ? -7.138 4.843 -14.449 1.00 91.94 118 ASP A C 1
ATOM 844 O O . ASP A 1 118 ? -8.319 4.668 -14.759 1.00 91.94 118 ASP A O 1
ATOM 848 N N . ALA A 1 119 ? -6.543 4.088 -13.518 1.00 89.56 119 ALA A N 1
ATOM 849 C CA . ALA A 1 119 ? -7.234 3.019 -12.802 1.00 89.56 119 ALA A CA 1
ATOM 850 C C . ALA A 1 119 ? -8.386 3.542 -11.926 1.00 89.56 119 ALA A C 1
ATOM 852 O O . ALA A 1 119 ? -9.432 2.895 -11.854 1.00 89.56 119 ALA A O 1
ATOM 853 N N . VAL A 1 120 ? -8.225 4.716 -11.298 1.00 82.94 120 VAL A N 1
ATOM 854 C CA . VAL A 1 120 ? -9.296 5.387 -10.538 1.00 82.94 120 VAL A CA 1
ATOM 855 C C . VAL A 1 120 ? -10.394 5.926 -11.465 1.00 82.94 120 VAL A C 1
ATOM 857 O O . VAL A 1 120 ? -11.569 5.861 -11.124 1.00 82.94 120 VAL A O 1
ATOM 860 N N . GLY A 1 121 ? -10.049 6.433 -12.650 1.00 70.12 121 GLY A N 1
ATOM 861 C CA . GLY A 1 121 ? -11.022 6.902 -13.642 1.00 70.12 121 GLY A CA 1
ATOM 862 C C . GLY A 1 121 ? -11.923 5.787 -14.189 1.00 70.12 121 GLY A C 1
ATOM 863 O O . GLY A 1 121 ? -13.063 6.052 -14.561 1.00 70.12 121 GLY A O 1
ATOM 864 N N . GLY A 1 122 ? -11.435 4.541 -14.191 1.00 61.06 122 GLY A N 1
ATOM 865 C CA . GLY A 1 122 ? -12.196 3.355 -14.597 1.00 61.06 122 GLY A CA 1
ATOM 866 C C . GLY A 1 122 ? -13.125 2.772 -13.521 1.00 61.06 122 GLY A C 1
ATOM 867 O O . GLY A 1 122 ? -14.015 1.989 -13.850 1.00 61.06 122 GLY A O 1
ATOM 868 N N . ILE A 1 123 ? -12.958 3.140 -12.246 1.00 57.12 123 ILE A N 1
ATOM 869 C CA . ILE A 1 123 ? -13.872 2.762 -11.157 1.00 57.12 123 ILE A CA 1
ATOM 870 C C . ILE A 1 123 ? -14.895 3.889 -10.974 1.00 57.12 123 ILE A C 1
ATOM 872 O O . ILE A 1 123 ? -14.536 5.026 -10.688 1.00 57.12 123 ILE A O 1
ATOM 876 N N . GLY A 1 124 ? -16.182 3.591 -11.182 1.00 48.62 124 GLY A N 1
ATOM 877 C CA . GLY A 1 124 ? -17.265 4.580 -11.102 1.00 48.62 124 GLY A CA 1
ATOM 878 C C . GLY A 1 124 ? -17.219 5.459 -9.840 1.00 48.62 124 GLY A C 1
ATOM 879 O O . GLY A 1 124 ? -16.669 5.073 -8.810 1.00 48.62 124 GLY A O 1
ATOM 880 N N . GLU A 1 125 ? -17.836 6.639 -9.933 1.00 46.56 125 GLU A N 1
ATOM 881 C CA . GLU A 1 125 ? -17.717 7.837 -9.074 1.00 46.56 125 GLU A CA 1
ATOM 882 C C . GLU A 1 125 ? -17.781 7.630 -7.539 1.00 46.56 125 GLU A C 1
ATOM 884 O O . GLU A 1 125 ? -17.351 8.491 -6.776 1.00 46.56 125 GLU A O 1
ATOM 889 N N . ASN A 1 126 ? -18.221 6.462 -7.070 1.00 43.31 126 ASN A N 1
ATOM 890 C CA . ASN A 1 126 ? -18.472 6.128 -5.668 1.00 43.31 126 ASN A CA 1
ATOM 891 C C . ASN A 1 126 ? -17.229 5.717 -4.839 1.00 43.31 126 ASN A C 1
ATOM 893 O O . ASN A 1 126 ? -17.366 5.400 -3.660 1.00 43.31 126 ASN A O 1
ATOM 897 N N . ARG A 1 127 ? -16.022 5.677 -5.430 1.00 51.88 127 ARG A N 1
ATOM 898 C CA . ARG A 1 127 ? -14.768 5.267 -4.749 1.00 51.88 127 ARG A CA 1
ATOM 899 C C . ARG A 1 127 ? -13.676 6.343 -4.685 1.00 51.88 127 ARG A C 1
ATOM 901 O O . ARG A 1 127 ? -12.541 6.041 -4.325 1.00 51.88 127 ARG A O 1
ATOM 908 N N . ARG A 1 128 ? -13.988 7.606 -4.998 1.00 48.28 128 ARG A N 1
ATOM 909 C CA . ARG A 1 128 ? -13.011 8.700 -4.850 1.00 48.28 128 ARG A CA 1
ATOM 910 C C . ARG A 1 128 ? -12.666 8.877 -3.363 1.00 48.28 128 ARG A C 1
ATOM 912 O O . ARG A 1 128 ? -13.590 9.068 -2.570 1.00 48.28 128 ARG A O 1
ATOM 919 N N . PRO A 1 129 ? -11.384 8.828 -2.956 1.00 46.81 129 PRO A N 1
ATOM 920 C CA . PRO A 1 129 ? -11.018 9.012 -1.559 1.00 46.81 129 PRO A CA 1
ATOM 921 C C . PRO A 1 129 ? -11.501 10.386 -1.083 1.00 46.81 129 PRO A C 1
ATOM 923 O O . PRO A 1 129 ? -11.120 11.427 -1.620 1.00 46.81 129 PRO A O 1
ATOM 926 N N . GLY A 1 130 ? -12.406 10.367 -0.102 1.00 43.12 130 GLY A N 1
ATOM 927 C CA . GLY A 1 130 ? -13.027 11.557 0.457 1.00 43.12 130 GLY A CA 1
ATOM 928 C C . GLY A 1 130 ? -11.991 12.526 1.021 1.00 43.12 130 GLY A C 1
ATOM 929 O O . GLY A 1 130 ? -11.053 12.122 1.709 1.00 43.12 130 GLY A O 1
ATOM 930 N N . SER A 1 131 ? -12.215 13.809 0.733 1.00 39.91 131 SER A N 1
ATOM 931 C CA . SER A 1 131 ? -11.541 15.001 1.259 1.00 39.91 131 SER A CA 1
ATOM 932 C C . SER A 1 131 ? -11.450 14.993 2.797 1.00 39.91 131 SER A C 1
ATOM 934 O O . SER A 1 131 ? -12.243 15.627 3.487 1.00 39.91 131 SER A O 1
ATOM 936 N N . ARG A 1 132 ? -10.513 14.224 3.361 1.00 42.31 132 ARG A N 1
ATOM 937 C CA . ARG A 1 132 ? -10.208 14.201 4.806 1.00 42.31 132 ARG A CA 1
ATOM 938 C C . ARG A 1 132 ? -8.850 14.810 5.146 1.00 42.31 132 ARG A C 1
ATOM 940 O O . ARG A 1 132 ? -8.521 14.942 6.318 1.00 42.31 132 ARG A O 1
ATOM 947 N N . TYR A 1 133 ? -8.110 15.285 4.147 1.00 42.50 133 TYR A N 1
ATOM 948 C CA . TYR A 1 133 ? -6.921 16.112 4.345 1.00 42.50 133 TYR A CA 1
ATOM 949 C C . TYR A 1 133 ? -7.294 17.598 4.398 1.00 42.50 133 TYR A C 1
ATOM 951 O O . TYR A 1 133 ? -6.760 18.413 3.651 1.00 42.50 133 TYR A O 1
ATOM 959 N N . THR A 1 134 ? -8.217 17.986 5.282 1.00 35.66 134 THR A N 1
ATOM 960 C CA . THR A 1 134 ? -8.249 19.386 5.714 1.00 35.66 134 THR A CA 1
ATOM 961 C C . THR A 1 134 ? -7.104 19.558 6.699 1.00 35.66 134 THR A C 1
ATOM 963 O O . THR A 1 134 ? -7.224 19.223 7.876 1.00 35.66 134 THR A O 1
ATOM 966 N N . THR A 1 135 ? -5.969 20.053 6.211 1.00 41.00 135 THR A N 1
ATOM 967 C CA . THR A 1 135 ? -4.950 20.673 7.057 1.00 41.00 135 THR A CA 1
ATOM 968 C C . THR A 1 135 ? -5.634 21.733 7.912 1.00 41.00 135 THR A C 1
ATOM 970 O O . THR A 1 135 ? -5.936 22.825 7.431 1.00 41.00 135 THR A O 1
ATOM 973 N N . SER A 1 136 ? -5.892 21.405 9.177 1.00 39.03 136 SER A N 1
ATOM 974 C CA . SER A 1 136 ? -6.200 22.385 10.210 1.00 39.03 136 SER A CA 1
ATOM 975 C C . SER A 1 136 ? -4.940 23.218 10.431 1.00 39.03 136 SER A C 1
ATOM 977 O O . SER A 1 136 ? -4.140 22.929 11.314 1.00 39.03 136 SER A O 1
ATOM 979 N N . ARG A 1 137 ? -4.737 24.238 9.590 1.00 40.97 137 ARG A N 1
ATOM 980 C CA . ARG A 1 137 ? -3.927 25.395 9.963 1.00 40.97 137 ARG A CA 1
ATOM 981 C C . ARG A 1 137 ? -4.712 26.155 11.029 1.00 40.97 137 ARG A C 1
ATOM 983 O O . ARG A 1 137 ? -5.696 26.818 10.706 1.00 40.97 137 ARG A O 1
ATOM 990 N N . ARG A 1 138 ? -4.272 26.047 12.276 1.00 46.03 138 ARG A N 1
ATOM 991 C CA . ARG A 1 138 ? -4.345 27.122 13.263 1.00 46.03 138 ARG A CA 1
ATOM 992 C C . ARG A 1 138 ? -3.022 27.170 13.997 1.00 46.03 138 ARG A C 1
ATOM 994 O O . ARG A 1 138 ? -2.500 26.072 14.282 1.00 46.03 138 ARG A O 1
#